Protein AF-A0A933JA10-F1 (afdb_monomer_lite)

Radius of gyration: 14.99 Å; chains: 1; bounding box: 34×18×37 Å

Sequence (49 aa):
MKPGESTILYTDIVMHEGMGGRHIFDIPLQTNDATQKAKTLRVVSIWGP

Structure (mmCIF, N/CA/C/O backbone):
data_AF-A0A933JA10-F1
#
_entry.id   AF-A0A933JA10-F1
#
loop_
_atom_site.group_PDB
_atom_site.id
_atom_site.type_symbol
_atom_site.label_atom_id
_atom_site.label_alt_id
_atom_site.label_comp_id
_atom_site.label_asym_id
_atom_site.label_entity_id
_atom_site.label_seq_id
_atom_site.pdbx_PDB_ins_code
_atom_site.Cartn_x
_atom_site.Cartn_y
_atom_site.Cartn_z
_atom_site.occupancy
_atom_site.B_iso_or_equiv
_atom_site.auth_seq_id
_atom_site.auth_comp_id
_atom_site.auth_asym_id
_atom_site.auth_atom_id
_atom_site.pdbx_PDB_model_num
ATOM 1 N N . MET A 1 1 ? -7.815 2.530 15.268 1.00 83.12 1 MET A N 1
ATOM 2 C CA . MET A 1 1 ? -8.296 3.920 15.125 1.00 83.12 1 MET A CA 1
ATOM 3 C C . MET A 1 1 ? -9.594 4.050 15.900 1.00 83.12 1 MET A C 1
ATOM 5 O O . MET A 1 1 ? -10.339 3.074 15.945 1.00 83.12 1 MET A O 1
ATOM 9 N N . LYS A 1 2 ? -9.832 5.184 16.557 1.00 92.94 2 LYS A N 1
ATOM 10 C CA . LYS A 1 2 ? -11.092 5.476 17.255 1.00 92.94 2 LYS A CA 1
ATOM 11 C C . LYS A 1 2 ? -12.143 5.997 16.264 1.00 92.94 2 LYS A C 1
ATOM 13 O O . LYS A 1 2 ? -11.776 6.489 15.195 1.00 92.94 2 LYS A O 1
ATOM 18 N N . PRO A 1 3 ? -13.443 5.907 16.594 1.00 93.00 3 PRO A N 1
ATOM 19 C CA . PRO A 1 3 ? -14.492 6.500 15.771 1.00 93.00 3 PRO A CA 1
ATOM 20 C C . PRO A 1 3 ? -14.230 7.991 15.512 1.00 93.00 3 PRO A C 1
ATOM 22 O O . PRO A 1 3 ? -13.957 8.740 16.446 1.00 93.00 3 PRO A O 1
ATOM 25 N N . GLY A 1 4 ? -14.302 8.402 14.245 1.00 95.25 4 GLY A N 1
ATOM 26 C CA . GLY A 1 4 ? -14.053 9.782 13.810 1.00 95.25 4 GLY A CA 1
ATOM 27 C C . GLY A 1 4 ? -12.589 10.123 13.509 1.00 95.25 4 GLY A C 1
ATOM 28 O O . GLY A 1 4 ? -12.327 11.205 12.993 1.00 95.25 4 GLY A O 1
ATOM 29 N N . GLU A 1 5 ? -11.637 9.225 13.778 1.00 95.38 5 GLU A N 1
ATOM 30 C CA . GLU A 1 5 ? -10.233 9.440 13.420 1.00 95.38 5 GLU A CA 1
ATOM 31 C C . GLU A 1 5 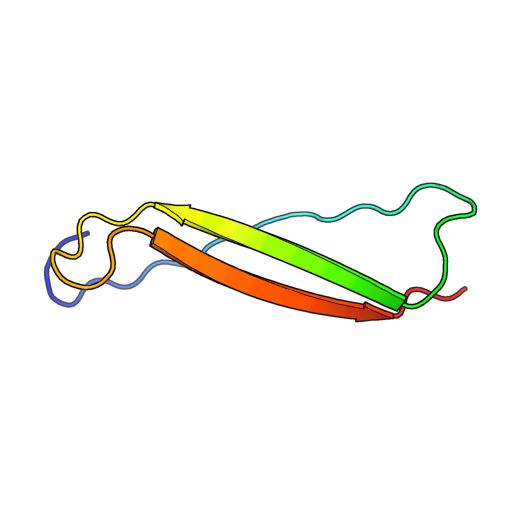? -9.963 9.092 11.951 1.00 95.38 5 GLU A C 1
ATOM 33 O O . GLU A 1 5 ? -10.489 8.119 11.406 1.00 95.38 5 GLU A O 1
ATOM 38 N N . SER A 1 6 ? -9.065 9.854 11.330 1.00 95.25 6 SER A N 1
ATOM 39 C CA . SER A 1 6 ? -8.490 9.568 10.017 1.00 95.25 6 SER A CA 1
ATOM 40 C C . SER A 1 6 ? -6.971 9.485 10.120 1.00 95.25 6 SER A C 1
ATOM 42 O O . SER A 1 6 ? -6.363 10.133 10.968 1.00 95.25 6 SER A O 1
ATOM 44 N N . THR A 1 7 ? -6.351 8.712 9.237 1.00 93.19 7 THR A N 1
ATOM 45 C CA . THR A 1 7 ? -4.894 8.627 9.120 1.00 93.19 7 THR A CA 1
ATOM 46 C C . THR A 1 7 ? -4.501 8.531 7.651 1.00 93.19 7 THR A C 1
ATOM 48 O O . THR A 1 7 ? -5.353 8.271 6.799 1.00 93.19 7 THR A O 1
ATOM 51 N N . ILE A 1 8 ? -3.221 8.744 7.357 1.00 94.25 8 ILE A N 1
ATOM 52 C CA . ILE A 1 8 ? -2.655 8.646 6.011 1.00 94.25 8 ILE A CA 1
ATOM 53 C C . ILE A 1 8 ? -1.755 7.411 5.956 1.00 94.25 8 ILE A C 1
ATOM 55 O O . ILE A 1 8 ? -0.954 7.178 6.861 1.00 94.25 8 ILE A O 1
ATOM 59 N N . LEU A 1 9 ? -1.897 6.620 4.893 1.00 90.75 9 LEU A N 1
ATOM 60 C CA . LEU A 1 9 ? -0.997 5.514 4.586 1.00 90.75 9 LEU A CA 1
ATOM 61 C C . LEU A 1 9 ? 0.039 5.984 3.564 1.00 90.75 9 LEU A C 1
ATOM 63 O O . LEU A 1 9 ? -0.326 6.541 2.530 1.00 90.75 9 LEU A O 1
ATOM 67 N N . TYR A 1 10 ? 1.309 5.714 3.844 1.00 92.56 10 TYR A N 1
ATOM 68 C CA . TYR A 1 10 ? 2.423 5.998 2.945 1.00 92.56 10 TYR A CA 1
ATOM 69 C C . TYR A 1 10 ? 3.022 4.687 2.443 1.00 92.56 10 TYR A C 1
ATOM 71 O O . TYR A 1 10 ? 3.101 3.706 3.185 1.00 92.56 10 TYR A O 1
ATOM 79 N N . THR A 1 11 ? 3.431 4.666 1.180 1.00 90.44 11 THR A N 1
ATOM 80 C CA . THR A 1 11 ? 4.152 3.550 0.573 1.00 90.44 11 THR A CA 1
ATOM 81 C C . THR A 1 11 ? 5.048 4.087 -0.531 1.00 90.44 11 THR A C 1
ATOM 83 O O . THR A 1 11 ? 4.627 4.956 -1.295 1.00 90.44 11 THR A O 1
ATOM 86 N N . ASP A 1 12 ? 6.260 3.552 -0.609 1.00 91.50 12 ASP A N 1
ATOM 87 C CA . ASP A 1 12 ? 7.200 3.854 -1.676 1.00 91.50 12 ASP A CA 1
ATOM 88 C C . ASP A 1 12 ? 7.266 2.659 -2.621 1.00 91.50 12 ASP A C 1
ATOM 90 O O . ASP A 1 12 ? 7.485 1.518 -2.206 1.00 91.50 12 ASP A O 1
ATOM 94 N N . ILE A 1 13 ? 7.059 2.926 -3.906 1.00 91.19 13 ILE A N 1
ATOM 95 C CA . ILE A 1 13 ? 7.137 1.933 -4.973 1.00 91.19 13 ILE A CA 1
ATOM 96 C C . ILE A 1 13 ? 8.309 2.338 -5.856 1.00 91.19 13 ILE A C 1
ATOM 98 O O . ILE A 1 13 ? 8.332 3.449 -6.379 1.00 91.19 13 ILE A O 1
ATOM 102 N N . VAL A 1 14 ? 9.279 1.442 -6.024 1.00 89.56 14 VAL A N 1
ATOM 103 C CA . VAL A 1 14 ? 10.480 1.695 -6.826 1.00 89.56 14 VAL A CA 1
ATOM 104 C C . VAL A 1 14 ? 10.544 0.684 -7.959 1.00 89.56 14 VAL A C 1
ATOM 106 O O . VAL A 1 14 ? 10.441 -0.518 -7.721 1.00 89.56 14 VAL A O 1
ATOM 109 N N . MET A 1 15 ? 10.725 1.172 -9.186 1.00 90.06 15 MET A N 1
ATOM 110 C CA . MET A 1 15 ? 10.974 0.329 -10.352 1.00 90.06 15 MET A CA 1
ATOM 111 C C . MET A 1 15 ? 12.478 0.210 -10.612 1.00 90.06 15 MET A C 1
ATOM 113 O O . MET A 1 15 ? 13.183 1.211 -10.704 1.00 90.06 15 MET A O 1
ATOM 117 N N . HIS A 1 16 ? 12.963 -1.021 -10.749 1.00 86.88 16 HIS A N 1
ATOM 118 C CA . HIS A 1 16 ? 14.295 -1.323 -11.261 1.00 86.88 16 HIS A CA 1
ATOM 119 C C . HIS A 1 16 ? 14.410 -1.007 -12.760 1.00 86.88 16 HIS A C 1
ATOM 121 O O . HIS A 1 16 ? 13.411 -0.952 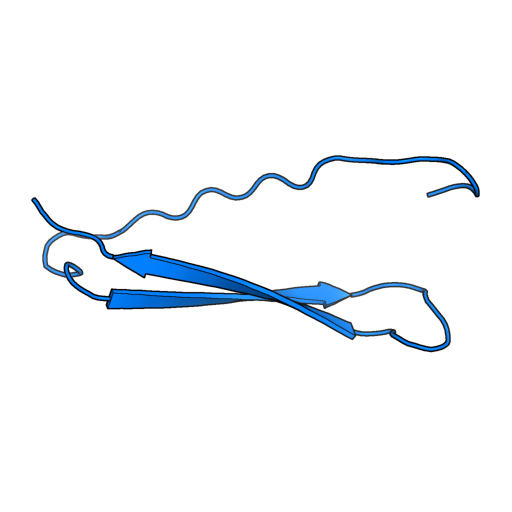-13.484 1.00 86.88 16 HIS A O 1
ATOM 127 N N . GLU A 1 17 ? 15.649 -0.827 -13.225 1.00 87.19 17 GLU A N 1
ATOM 128 C CA . GLU A 1 17 ? 15.956 -0.636 -14.643 1.00 87.19 17 GLU A CA 1
ATOM 129 C C . GLU A 1 17 ? 15.352 -1.767 -15.491 1.00 87.19 17 GLU A C 1
ATOM 131 O O . GLU A 1 17 ? 15.377 -2.939 -15.113 1.00 87.19 17 GLU A O 1
ATOM 136 N N . GLY A 1 18 ? 14.756 -1.404 -16.628 1.00 86.19 18 GLY A N 1
ATOM 137 C CA . GLY A 1 18 ? 14.074 -2.345 -17.518 1.00 86.19 18 GLY A CA 1
ATOM 138 C C . GLY A 1 18 ? 12.633 -2.690 -17.122 1.00 86.19 18 GLY A C 1
ATOM 139 O O . GLY A 1 18 ? 11.932 -3.299 -17.925 1.00 86.19 18 GLY A O 1
ATOM 140 N N . MET A 1 19 ? 12.135 -2.253 -15.956 1.00 88.94 19 MET A N 1
ATOM 141 C CA . MET A 1 19 ? 10.736 -2.458 -15.540 1.00 88.94 19 MET A CA 1
ATOM 142 C C . MET A 1 19 ? 9.802 -1.317 -15.975 1.00 88.94 19 MET A C 1
ATOM 144 O O . MET A 1 19 ? 8.848 -0.983 -15.275 1.00 88.94 19 MET A O 1
ATOM 148 N N . GLY A 1 20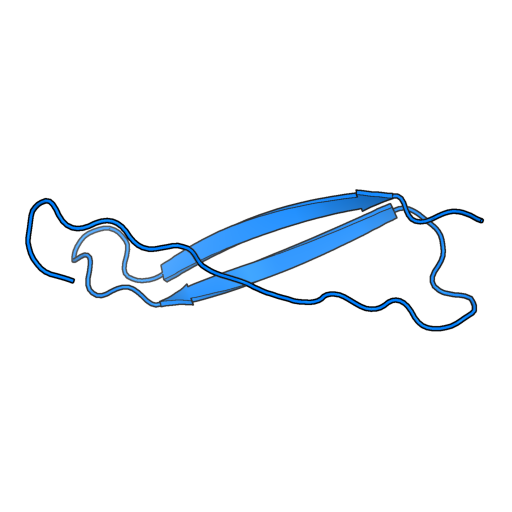 ? 10.057 -0.693 -17.125 1.00 90.25 20 GLY A N 1
ATOM 149 C CA . GLY A 1 20 ? 9.123 0.270 -17.710 1.00 90.25 20 GLY A CA 1
ATOM 150 C C . GLY A 1 20 ? 7.791 -0.381 -18.114 1.00 90.25 20 GLY A C 1
ATOM 151 O O . GLY A 1 20 ? 7.649 -1.601 -18.164 1.00 90.25 20 GLY A O 1
ATOM 152 N N . GLY A 1 21 ? 6.802 0.443 -18.434 1.00 92.62 21 GLY A N 1
ATOM 153 C CA . GLY A 1 21 ? 5.477 0.038 -18.884 1.00 92.62 21 GLY A CA 1
ATOM 154 C C . GLY A 1 21 ? 4.392 0.159 -17.816 1.00 92.62 21 GLY A C 1
ATOM 155 O O . GLY A 1 21 ? 4.501 0.896 -16.836 1.00 92.62 21 GLY A O 1
ATOM 156 N N . ARG A 1 22 ? 3.274 -0.527 -18.058 1.00 94.81 22 ARG A N 1
ATOM 157 C CA . ARG A 1 22 ? 2.092 -0.477 -17.197 1.00 94.81 22 ARG A CA 1
ATOM 158 C C . ARG A 1 22 ? 2.228 -1.460 -16.040 1.00 94.81 22 ARG A C 1
ATOM 160 O O . ARG A 1 22 ? 2.458 -2.643 -16.260 1.00 94.81 22 ARG A O 1
ATOM 167 N N . HIS A 1 23 ? 1.954 -0.973 -14.838 1.00 94.25 23 HIS A N 1
ATOM 168 C CA . HIS A 1 23 ? 1.986 -1.739 -13.600 1.00 94.25 23 HIS A CA 1
ATOM 169 C C . HIS A 1 23 ? 0.686 -1.602 -12.821 1.00 94.25 23 HIS A C 1
ATOM 171 O O . HIS A 1 23 ? 0.008 -0.570 -12.856 1.00 94.25 23 HIS A O 1
ATOM 177 N N . ILE A 1 24 ? 0.347 -2.668 -12.104 1.00 95.56 24 ILE A N 1
ATOM 178 C CA . ILE A 1 24 ? -0.751 -2.701 -11.144 1.00 95.56 24 ILE A CA 1
ATOM 179 C C . ILE A 1 24 ? -0.162 -3.177 -9.820 1.00 95.56 24 ILE A C 1
ATOM 181 O O . ILE A 1 24 ? 0.340 -4.295 -9.739 1.00 95.56 24 ILE A O 1
ATOM 185 N N . PHE A 1 25 ? -0.239 -2.332 -8.797 1.00 93.81 25 PHE A N 1
ATOM 186 C CA . PHE A 1 25 ? 0.160 -2.666 -7.435 1.00 93.81 25 PHE A CA 1
ATOM 187 C C . PHE A 1 25 ? -1.092 -2.884 -6.602 1.00 93.81 25 PHE A C 1
ATOM 189 O O . PHE A 1 25 ? -1.872 -1.954 -6.395 1.00 93.81 25 PHE A O 1
ATOM 196 N N . ASP A 1 26 ? -1.278 -4.111 -6.132 1.00 95.25 26 ASP A N 1
ATOM 197 C CA . ASP A 1 26 ? -2.349 -4.464 -5.210 1.00 95.25 26 ASP A CA 1
ATOM 198 C C . ASP A 1 26 ? -1.776 -4.564 -3.799 1.00 95.25 26 ASP A C 1
ATOM 200 O O . ASP A 1 26 ? -0.991 -5.458 -3.490 1.00 95.25 26 ASP A O 1
ATOM 204 N N . ILE A 1 27 ? -2.172 -3.628 -2.941 1.00 93.56 27 ILE A N 1
ATOM 205 C CA . ILE A 1 27 ? -1.721 -3.539 -1.556 1.00 93.56 27 ILE A CA 1
ATOM 206 C C . ILE A 1 27 ? -2.837 -4.101 -0.666 1.00 93.56 27 ILE A C 1
ATOM 208 O O . ILE A 1 27 ? -3.887 -3.459 -0.527 1.00 93.56 27 ILE A O 1
ATOM 212 N N . PRO A 1 28 ? -2.659 -5.296 -0.075 1.00 93.88 28 PRO A N 1
ATOM 213 C CA . PRO A 1 28 ? -3.641 -5.865 0.833 1.00 93.88 28 PRO A CA 1
ATOM 214 C C . PRO A 1 28 ? -3.586 -5.146 2.186 1.00 93.88 28 PRO A C 1
ATOM 216 O O . PRO A 1 28 ? -2.570 -5.146 2.877 1.00 93.88 28 PRO A O 1
ATOM 219 N N . LEU A 1 29 ? -4.710 -4.567 2.588 1.00 93.75 29 LEU A N 1
ATOM 220 C CA . LEU A 1 29 ? -4.923 -3.957 3.892 1.00 93.75 29 LEU A CA 1
ATOM 221 C C . LEU A 1 29 ? -5.780 -4.892 4.737 1.00 93.75 29 LEU A C 1
ATOM 223 O O . LEU A 1 29 ? -6.917 -5.206 4.380 1.00 93.75 29 LEU A O 1
ATOM 227 N N . GLN A 1 30 ? -5.237 -5.318 5.871 1.00 93.62 30 GLN A N 1
ATOM 228 C CA . GLN A 1 30 ? -6.011 -6.015 6.890 1.00 93.62 30 GLN A CA 1
ATOM 229 C C . GLN A 1 30 ? -6.678 -4.977 7.786 1.00 93.62 30 GLN A C 1
ATOM 231 O O . GLN A 1 30 ? -6.033 -4.038 8.254 1.00 93.62 30 GLN A O 1
ATOM 236 N N . THR A 1 31 ? -7.974 -5.138 8.016 1.00 92.00 31 THR A N 1
ATOM 237 C CA . THR A 1 31 ? -8.756 -4.258 8.878 1.00 92.00 31 THR A CA 1
ATOM 238 C C . THR A 1 31 ? -9.504 -5.083 9.918 1.00 92.00 31 THR A C 1
ATOM 240 O O . THR A 1 31 ? -9.734 -6.282 9.758 1.00 92.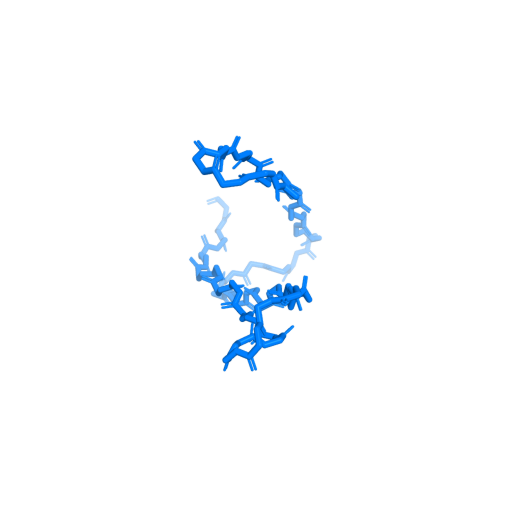00 31 THR A O 1
ATOM 243 N N . ASN A 1 32 ? -9.898 -4.432 11.006 1.00 91.06 32 ASN A N 1
ATOM 244 C CA . ASN A 1 32 ? -10.793 -5.007 12.003 1.00 91.06 32 ASN A CA 1
ATOM 245 C C . ASN A 1 32 ? -12.274 -4.688 11.724 1.00 91.06 32 ASN A C 1
ATOM 247 O O . ASN A 1 32 ? -13.105 -4.885 12.609 1.00 91.06 32 ASN A O 1
ATOM 251 N N . ASP A 1 33 ? -12.616 -4.204 10.525 1.00 91.94 33 ASP A N 1
ATOM 252 C CA . ASP A 1 33 ? -14.005 -4.053 10.096 1.00 91.94 33 ASP A CA 1
ATOM 253 C C . ASP A 1 33 ? -14.652 -5.442 9.975 1.00 91.94 33 ASP A C 1
ATOM 255 O O . ASP A 1 33 ? -14.171 -6.316 9.248 1.00 91.94 33 ASP A O 1
ATOM 259 N N . ALA A 1 34 ? -15.753 -5.658 10.698 1.00 91.44 34 ALA A N 1
ATOM 260 C CA . ALA A 1 34 ? -16.462 -6.935 10.718 1.00 91.44 34 ALA A CA 1
ATOM 261 C C . ALA A 1 34 ? -17.008 -7.339 9.338 1.00 91.44 34 ALA A C 1
ATOM 263 O O . ALA A 1 34 ? -17.140 -8.532 9.062 1.00 91.44 34 ALA A O 1
ATOM 264 N N . THR A 1 35 ? -17.298 -6.360 8.480 1.00 94.12 35 THR A N 1
ATOM 265 C CA . THR A 1 35 ? -17.847 -6.556 7.133 1.00 94.12 35 THR A CA 1
ATOM 266 C C . THR A 1 35 ? -16.766 -6.619 6.056 1.00 94.12 35 THR A C 1
ATOM 268 O O . THR A 1 35 ? -16.963 -7.275 5.034 1.00 94.12 35 THR A O 1
ATOM 271 N N . GLN A 1 36 ? -15.602 -6.002 6.290 1.00 90.62 36 GLN A N 1
ATOM 272 C CA . GLN A 1 36 ? -14.502 -5.950 5.324 1.00 90.62 36 GLN A CA 1
ATOM 273 C C . GLN A 1 36 ? -13.128 -6.132 5.988 1.00 90.62 36 GLN A C 1
ATOM 275 O O . GLN A 1 36 ? -12.277 -5.241 5.995 1.00 90.62 36 GLN A O 1
ATOM 280 N N . LYS A 1 37 ? -12.878 -7.342 6.497 1.00 91.88 37 LYS A N 1
ATOM 281 C CA . LYS A 1 37 ? -11.610 -7.710 7.157 1.00 91.88 37 LYS A CA 1
ATOM 282 C C . LYS A 1 37 ? -10.374 -7.551 6.270 1.00 91.88 37 LYS A C 1
ATOM 284 O O . LYS A 1 37 ? -9.283 -7.314 6.774 1.00 91.88 37 LYS A O 1
ATOM 289 N N . ALA A 1 38 ? -10.545 -7.665 4.956 1.00 93.81 38 ALA A N 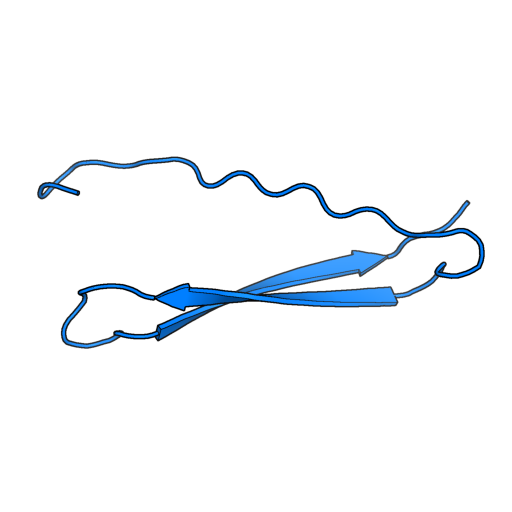1
ATOM 290 C CA . ALA A 1 38 ? -9.497 -7.419 3.979 1.00 93.81 38 ALA A CA 1
ATOM 291 C C . ALA A 1 38 ? -9.988 -6.430 2.923 1.00 93.81 38 ALA A C 1
ATOM 293 O O . ALA A 1 38 ? -11.084 -6.572 2.374 1.00 93.81 38 ALA A O 1
ATOM 294 N N . LYS A 1 39 ? -9.154 -5.440 2.621 1.00 94.25 39 LYS A N 1
ATOM 295 C CA . LYS A 1 39 ? -9.386 -4.443 1.580 1.00 94.25 39 LYS A CA 1
ATOM 296 C C . LYS A 1 39 ? -8.156 -4.364 0.692 1.00 94.25 39 LYS A C 1
ATOM 298 O O . LYS A 1 39 ? -7.047 -4.295 1.200 1.00 94.25 39 LYS A O 1
ATOM 303 N N . THR A 1 40 ? -8.338 -4.333 -0.621 1.00 95.19 40 THR A N 1
ATOM 304 C CA . THR A 1 40 ? -7.219 -4.152 -1.553 1.00 95.19 40 THR A CA 1
ATOM 305 C C . THR A 1 40 ? -7.190 -2.712 -2.034 1.00 95.19 40 THR A C 1
ATOM 307 O O . THR A 1 40 ? -8.166 -2.229 -2.610 1.00 95.19 40 THR A O 1
ATOM 310 N N . LEU A 1 41 ? -6.071 -2.028 -1.806 1.00 93.81 41 LEU A N 1
ATOM 311 C CA . LEU A 1 41 ? -5.772 -0.761 -2.460 1.00 93.81 41 LEU A CA 1
ATOM 312 C C . LEU A 1 41 ? -5.052 -1.063 -3.776 1.00 93.81 41 LEU A C 1
ATOM 314 O O . LEU A 1 41 ? -3.940 -1.583 -3.763 1.00 93.81 41 LEU A O 1
ATOM 318 N N . ARG A 1 42 ? -5.695 -0.743 -4.900 1.00 95.50 42 ARG A N 1
ATOM 319 C CA . ARG A 1 42 ? -5.130 -0.929 -6.237 1.00 95.50 42 ARG A CA 1
ATOM 320 C C . ARG A 1 42 ? -4.569 0.384 -6.766 1.00 95.50 42 ARG A C 1
ATOM 322 O O . ARG A 1 42 ? -5.318 1.341 -6.951 1.00 95.50 42 ARG A O 1
ATOM 329 N N . VAL A 1 43 ? -3.278 0.399 -7.074 1.00 94.06 43 VAL A N 1
ATOM 330 C CA . VAL A 1 43 ? -2.589 1.514 -7.729 1.00 94.06 43 VAL A CA 1
ATOM 331 C C . VAL A 1 43 ? -2.247 1.097 -9.154 1.00 94.06 43 VAL A C 1
ATOM 333 O O . VAL A 1 43 ? -1.468 0.171 -9.368 1.00 94.06 43 VAL A O 1
ATOM 336 N N . VAL A 1 44 ? -2.841 1.767 -10.140 1.00 94.56 44 VAL A N 1
ATOM 337 C CA . VAL A 1 44 ? -2.503 1.573 -11.556 1.00 94.56 44 VAL A CA 1
ATOM 338 C C . VAL A 1 44 ? -1.539 2.677 -11.956 1.00 94.56 44 VAL A C 1
ATOM 340 O O . VAL A 1 44 ? -1.870 3.851 -11.827 1.00 94.56 44 VAL A O 1
ATOM 343 N N . SER A 1 45 ? -0.360 2.299 -12.437 1.00 92.00 45 SER A N 1
ATOM 344 C CA . SER A 1 45 ? 0.687 3.242 -12.828 1.00 92.00 45 SER A CA 1
ATOM 345 C C . SER A 1 45 ? 1.273 2.878 -14.190 1.00 92.00 45 SER A C 1
ATOM 347 O O . SER A 1 45 ? 1.252 1.716 -14.594 1.00 92.00 45 SER A O 1
ATOM 349 N N . ILE A 1 46 ? 1.790 3.869 -14.912 1.00 92.38 46 ILE A N 1
ATOM 350 C CA . ILE A 1 46 ? 2.530 3.687 -16.162 1.00 92.38 46 ILE A CA 1
ATOM 351 C C . ILE A 1 46 ? 3.882 4.365 -15.974 1.00 92.38 46 ILE A C 1
ATOM 353 O O . ILE A 1 46 ? 3.943 5.565 -15.727 1.00 92.38 46 ILE A O 1
ATOM 357 N N . TRP A 1 47 ? 4.947 3.580 -16.074 1.00 87.12 47 TRP A N 1
ATOM 358 C CA . TRP A 1 47 ? 6.321 4.000 -15.845 1.00 87.12 47 TRP A CA 1
ATOM 359 C C . TRP A 1 47 ? 7.037 4.075 -17.194 1.00 87.12 47 TRP A C 1
ATOM 361 O O . TRP A 1 47 ? 7.160 3.070 -17.885 1.00 8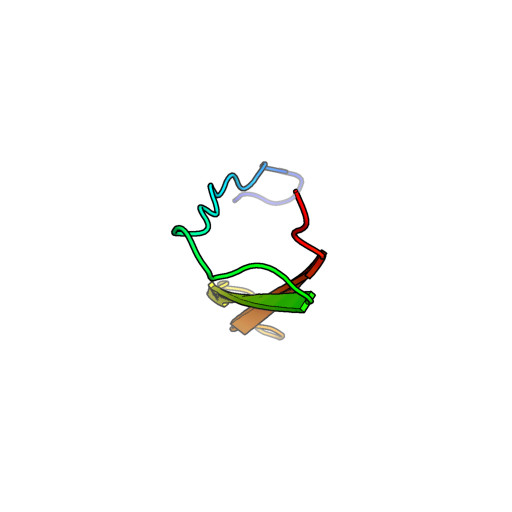7.12 47 TRP A O 1
ATOM 371 N N . GLY A 1 48 ? 7.465 5.258 -17.609 1.00 81.75 48 GLY A N 1
ATOM 372 C CA . GLY A 1 48 ? 8.274 5.465 -18.813 1.00 81.75 48 GLY A CA 1
ATOM 373 C C . GLY A 1 48 ? 9.627 6.079 -18.454 1.00 81.75 48 GLY A C 1
ATOM 374 O O . GLY A 1 48 ? 9.856 6.349 -17.272 1.00 81.75 48 GLY A O 1
ATOM 375 N N . PRO A 1 49 ? 10.520 6.285 -19.437 1.00 63.41 49 PRO A N 1
ATOM 376 C CA . PRO A 1 49 ? 11.543 7.319 -19.302 1.00 63.41 49 PRO A CA 1
ATOM 377 C C . PRO A 1 49 ? 10.914 8.691 -19.011 1.00 63.41 49 PRO A C 1
ATOM 379 O O . PRO A 1 49 ? 9.759 8.922 -19.447 1.00 63.41 49 PRO A O 1
#

pLDDT: mean 91.43, std 5.08, range [63.41, 95.56]

Secondary structure (DSSP, 8-state):
--TT----------PPTT--EEEEEEEEEE---SS-SEEEEEEEEEE--

Foldseek 3Di:
DDPPDDDDDDDDDDDDPPPFAKDKDWDWDADPPPVPRIDTDIDIDGGDD